Protein AF-A0A705K6D1-F1 (afdb_monomer_lite)

pLDDT: mean 94.49, std 7.23, range [51.81, 98.5]

Secondary structure (DSSP, 8-state):
-HHHHHHHHHHHHHHHTT--SS--HHHHHHHHHHHHHHHHHTT--SS---GGGTTPPPPSS-------HHHHHHHHHHHHHHHHHHHHT-

Structure (mmCIF, N/CA/C/O backbone):
data_AF-A0A705K6D1-F1
#
_entry.id   AF-A0A705K6D1-F1
#
loop_
_atom_site.group_PDB
_atom_site.id
_atom_site.type_symbol
_atom_site.label_atom_id
_atom_site.label_alt_id
_atom_site.label_comp_id
_atom_site.label_asym_id
_atom_site.label_entity_id
_at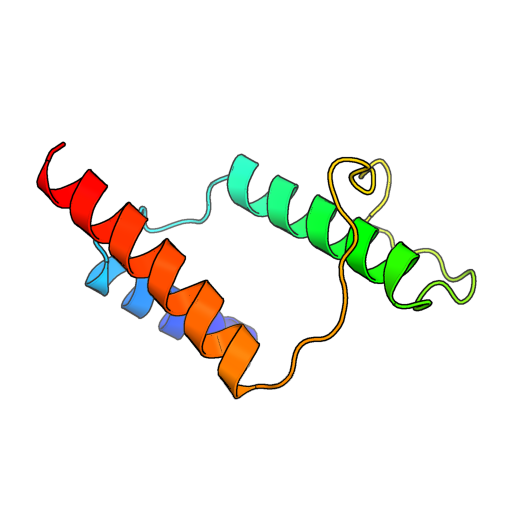om_site.label_seq_id
_atom_site.pdbx_PDB_ins_code
_atom_site.Cartn_x
_atom_site.Cartn_y
_atom_site.Cartn_z
_atom_site.occupancy
_atom_site.B_iso_or_equiv
_atom_site.auth_seq_id
_atom_site.auth_comp_id
_atom_site.auth_asym_id
_atom_site.auth_atom_id
_atom_site.pdbx_PDB_model_num
ATOM 1 N N . ASP A 1 1 ? -5.254 -23.384 0.478 1.00 87.62 1 ASP A N 1
ATOM 2 C CA . ASP A 1 1 ? -5.189 -23.022 1.911 1.00 87.62 1 ASP A CA 1
ATOM 3 C C . ASP A 1 1 ? -4.783 -21.581 2.181 1.00 87.62 1 ASP A C 1
ATOM 5 O O . ASP A 1 1 ? -5.472 -20.946 2.965 1.00 87.62 1 ASP A O 1
ATOM 9 N N . TYR A 1 2 ? -3.774 -21.029 1.495 1.00 94.75 2 TYR A N 1
ATOM 10 C CA . TYR A 1 2 ? -3.340 -19.631 1.672 1.00 94.75 2 TYR A CA 1
ATOM 11 C C . TYR A 1 2 ? -4.470 -18.592 1.523 1.00 94.75 2 TYR A C 1
ATOM 13 O O . TYR A 1 2 ? -4.780 -17.898 2.484 1.00 94.75 2 TYR A O 1
ATOM 21 N N . LYS A 1 3 ? -5.182 -18.583 0.385 1.00 93.81 3 LYS A N 1
ATOM 22 C CA . LYS A 1 3 ? -6.304 -17.650 0.139 1.00 93.81 3 LYS A CA 1
ATOM 23 C C . LYS A 1 3 ? -7.390 -17.697 1.217 1.00 93.81 3 LYS A C 1
ATOM 25 O O . LYS A 1 3 ? -7.845 -16.669 1.691 1.00 93.81 3 LYS A O 1
ATOM 30 N N . ARG A 1 4 ? -7.750 -18.903 1.672 1.00 94.94 4 ARG A N 1
ATOM 31 C CA . ARG A 1 4 ? -8.741 -19.083 2.748 1.00 94.94 4 ARG A CA 1
ATOM 32 C C . ARG A 1 4 ? -8.275 -18.480 4.074 1.00 94.94 4 ARG A C 1
ATOM 34 O O . ARG A 1 4 ? -9.101 -18.125 4.906 1.00 94.94 4 ARG A O 1
ATOM 41 N N . MET A 1 5 ? -6.968 -18.440 4.316 1.00 96.06 5 MET A N 1
ATOM 42 C CA . MET A 1 5 ? -6.400 -17.837 5.518 1.00 96.06 5 MET A CA 1
ATOM 43 C C . MET A 1 5 ? -6.359 -16.313 5.411 1.00 96.06 5 MET A C 1
ATOM 45 O O . MET A 1 5 ? -6.724 -15.651 6.377 1.00 96.06 5 MET A O 1
ATOM 49 N N . GLU A 1 6 ? -6.020 -15.767 4.243 1.00 96.19 6 GLU A N 1
ATOM 50 C CA . GLU A 1 6 ? -6.141 -14.327 3.972 1.00 96.19 6 GLU A CA 1
ATOM 51 C C . GLU A 1 6 ? -7.584 -13.845 4.150 1.00 96.19 6 GLU A C 1
ATOM 53 O O . GLU A 1 6 ? -7.818 -12.890 4.884 1.00 96.19 6 GLU A O 1
ATOM 58 N N . GLU A 1 7 ? -8.558 -14.561 3.578 1.00 95.81 7 GLU A N 1
ATOM 59 C CA . GLU A 1 7 ? -9.991 -14.257 3.713 1.00 95.81 7 GLU A CA 1
ATOM 60 C C . GLU A 1 7 ? -10.440 -14.239 5.183 1.00 95.81 7 GLU A C 1
ATOM 62 O O . GLU A 1 7 ? -11.182 -13.353 5.602 1.00 95.81 7 GLU A O 1
ATOM 67 N N . LYS A 1 8 ? -9.966 -15.194 5.995 1.00 96.31 8 LYS A N 1
ATOM 68 C CA . LYS A 1 8 ? -10.275 -15.239 7.433 1.00 96.31 8 LYS A CA 1
ATOM 69 C C . LYS A 1 8 ? -9.686 -14.051 8.189 1.00 96.31 8 LYS A C 1
ATOM 71 O O . LYS A 1 8 ? -10.360 -13.491 9.048 1.00 96.31 8 LYS A O 1
ATOM 76 N N . ILE A 1 9 ? -8.436 -13.689 7.904 1.00 96.94 9 ILE A N 1
ATOM 77 C CA . ILE A 1 9 ? -7.765 -12.568 8.573 1.00 96.94 9 ILE A CA 1
ATOM 78 C C . ILE A 1 9 ? -8.430 -11.244 8.173 1.00 96.94 9 ILE A C 1
ATOM 80 O O . ILE A 1 9 ? -8.745 -10.440 9.049 1.00 96.94 9 ILE A O 1
ATOM 84 N N . ASP A 1 10 ? -8.704 -11.043 6.882 1.00 96.50 10 ASP A N 1
ATOM 85 C CA . ASP A 1 10 ? -9.395 -9.856 6.364 1.00 96.50 10 ASP A CA 1
ATOM 86 C C . ASP A 1 10 ? -10.789 -9.701 6.992 1.00 96.50 10 ASP A C 1
ATOM 88 O O . ASP A 1 10 ? -11.129 -8.615 7.466 1.00 96.50 10 ASP A O 1
ATOM 92 N N . ALA A 1 11 ? -11.555 -10.792 7.118 1.00 97.19 11 ALA A N 1
ATOM 93 C CA . ALA A 1 11 ? -12.859 -10.775 7.780 1.00 97.19 11 ALA A CA 1
ATOM 94 C C . ALA A 1 11 ? -12.773 -10.307 9.246 1.00 97.19 11 ALA A C 1
ATOM 96 O O . ALA A 1 11 ? -13.522 -9.418 9.651 1.00 97.19 11 ALA A O 1
ATOM 97 N N . VAL A 1 12 ? -11.823 -10.842 10.025 1.00 97.94 12 VAL A N 1
ATOM 98 C CA . VAL A 1 12 ? -11.626 -10.458 11.437 1.00 97.94 12 VAL A CA 1
ATOM 99 C C . VAL A 1 12 ? -11.198 -8.992 11.568 1.00 97.94 12 VAL A C 1
ATOM 101 O O . VAL A 1 12 ? -11.660 -8.288 12.467 1.00 97.94 12 VAL A O 1
ATOM 104 N N . ILE A 1 13 ? -10.331 -8.502 10.676 1.00 96.50 13 ILE A N 1
ATOM 105 C CA . ILE A 1 13 ? -9.901 -7.096 10.666 1.00 96.50 13 ILE A CA 1
ATOM 106 C C . ILE A 1 13 ? -11.090 -6.183 10.355 1.00 96.50 13 ILE A C 1
ATOM 108 O O . ILE A 1 13 ? -11.313 -5.202 11.067 1.00 96.50 13 ILE A O 1
ATOM 112 N N . ARG A 1 14 ? -11.876 -6.506 9.323 1.00 96.25 14 ARG A N 1
ATOM 113 C CA . ARG A 1 14 ? -13.056 -5.722 8.942 1.00 96.25 14 ARG A CA 1
ATOM 114 C C . ARG A 1 14 ? -14.068 -5.645 10.071 1.00 96.25 14 ARG A C 1
ATOM 116 O O . ARG A 1 14 ? -14.517 -4.547 10.382 1.00 96.25 14 ARG A O 1
ATOM 123 N N . GLU A 1 15 ? -14.369 -6.771 10.712 1.00 96.88 15 GLU A N 1
ATOM 124 C CA . GLU A 1 15 ? -15.279 -6.825 11.856 1.00 96.88 15 GLU A CA 1
ATOM 125 C C . GLU A 1 15 ? -14.774 -5.950 13.010 1.00 96.88 15 GLU A C 1
ATOM 127 O O . GLU A 1 15 ? -15.491 -5.062 13.473 1.00 96.88 15 GLU A O 1
ATOM 132 N N . LYS A 1 16 ? -13.507 -6.122 13.412 1.00 95.62 16 LYS A N 1
ATOM 133 C CA . LYS A 1 16 ? -12.884 -5.348 14.497 1.00 95.62 16 LYS A CA 1
ATOM 134 C C . LYS A 1 16 ? -12.976 -3.837 14.276 1.00 95.62 16 LYS A C 1
ATOM 136 O O . LYS A 1 16 ? -13.112 -3.081 15.238 1.00 95.62 16 LYS A O 1
ATOM 141 N N . TYR A 1 17 ? -12.876 -3.393 13.026 1.00 94.50 17 TYR A N 1
ATOM 142 C CA . TYR A 1 17 ? -12.923 -1.981 12.664 1.00 94.50 17 TYR A CA 1
ATOM 143 C C . TYR A 1 17 ? -14.258 -1.551 12.043 1.00 94.50 17 TYR A C 1
ATOM 145 O O . TYR A 1 17 ? -14.321 -0.442 11.527 1.00 94.50 17 TYR A O 1
ATOM 153 N N . GLY A 1 18 ? -15.325 -2.352 12.098 1.00 94.00 18 GLY A N 1
ATOM 154 C CA . GLY A 1 18 ? -16.641 -1.971 11.565 1.00 94.00 18 GLY A CA 1
ATOM 155 C C . GLY A 1 18 ? -16.638 -1.607 10.073 1.00 94.00 18 GLY A C 1
ATOM 156 O O . GLY A 1 18 ? -17.372 -0.714 9.654 1.00 94.00 18 GLY A O 1
ATOM 157 N N . LEU A 1 19 ? -15.774 -2.239 9.277 1.00 94.38 19 LEU A N 1
ATOM 158 C CA . LEU A 1 19 ? -15.689 -2.035 7.831 1.00 94.38 19 LEU A CA 1
ATOM 159 C C . LEU A 1 19 ? -16.688 -2.940 7.089 1.00 94.38 19 LEU A C 1
ATOM 161 O O . LEU A 1 19 ? -17.064 -3.993 7.609 1.00 94.38 19 LEU A O 1
ATOM 165 N N . PRO A 1 20 ? -17.076 -2.597 5.844 1.00 95.12 20 PRO A N 1
ATOM 166 C CA . PRO A 1 20 ? -17.877 -3.487 5.012 1.00 95.12 20 PRO A CA 1
ATOM 167 C C . PRO A 1 20 ? -17.217 -4.868 4.860 1.00 95.12 20 PRO A C 1
ATOM 169 O O . PRO A 1 20 ? -15.991 -4.931 4.710 1.00 95.12 20 PRO A O 1
ATOM 172 N N . PRO A 1 21 ? -18.001 -5.963 4.830 1.00 94.44 21 PRO A N 1
ATOM 173 C CA . PRO A 1 21 ? -17.483 -7.335 4.824 1.00 94.44 21 PRO A CA 1
ATOM 174 C C . PRO A 1 21 ? -16.723 -7.706 3.544 1.00 94.44 21 PRO A C 1
ATOM 176 O O . PRO A 1 21 ? -16.025 -8.711 3.518 1.00 94.44 21 PRO A O 1
ATOM 179 N N . VAL A 1 22 ? -16.851 -6.904 2.484 1.00 94.00 22 VAL A N 1
ATOM 180 C CA . VAL A 1 22 ? -16.178 -7.104 1.198 1.00 94.00 22 VAL A CA 1
ATOM 181 C C . VAL A 1 22 ? -15.472 -5.811 0.800 1.00 94.00 22 VAL A C 1
ATOM 183 O O . VAL A 1 22 ? -15.982 -4.712 1.034 1.00 94.00 22 VAL A O 1
ATOM 186 N N . MET A 1 23 ? -14.283 -5.933 0.204 1.00 94.25 23 MET A N 1
ATOM 187 C CA . MET A 1 23 ? -13.551 -4.797 -0.358 1.00 94.25 23 MET A CA 1
ATOM 188 C C . MET A 1 23 ? -14.371 -4.119 -1.460 1.00 94.25 23 MET A C 1
ATOM 190 O O . MET A 1 23 ? -14.918 -4.782 -2.338 1.00 94.25 23 MET A O 1
ATOM 194 N N . SER A 1 24 ? -14.433 -2.789 -1.437 1.00 95.88 24 SER A N 1
ATOM 195 C CA . SER A 1 24 ? -15.101 -2.034 -2.492 1.00 95.88 24 SER A CA 1
ATOM 196 C C . SER A 1 24 ? -14.229 -1.951 -3.749 1.00 95.88 24 SER A C 1
ATOM 198 O O . SER A 1 24 ? -12.998 -1.900 -3.672 1.00 95.88 24 SER A O 1
ATOM 200 N N . THR A 1 25 ? -14.866 -1.879 -4.919 1.00 96.88 25 THR A N 1
ATOM 201 C CA . THR A 1 25 ? -14.168 -1.715 -6.203 1.00 96.88 25 THR A CA 1
ATOM 202 C C . THR A 1 25 ? -13.210 -0.513 -6.220 1.00 96.88 25 THR A C 1
ATOM 204 O O . THR A 1 25 ? -12.089 -0.685 -6.694 1.00 96.88 25 THR A O 1
ATOM 207 N N . PRO A 1 26 ? -13.554 0.671 -5.662 1.00 97.44 26 PRO A N 1
ATOM 208 C CA . PRO A 1 26 ? -12.618 1.796 -5.601 1.00 97.44 26 PRO A CA 1
ATOM 209 C C . PRO A 1 26 ? -11.352 1.515 -4.784 1.00 97.44 26 PRO A C 1
ATOM 211 O O . PRO A 1 26 ? -10.270 1.921 -5.195 1.00 97.44 26 PRO A O 1
ATOM 214 N N . VAL A 1 27 ? -11.458 0.790 -3.661 1.00 96.38 27 VAL A N 1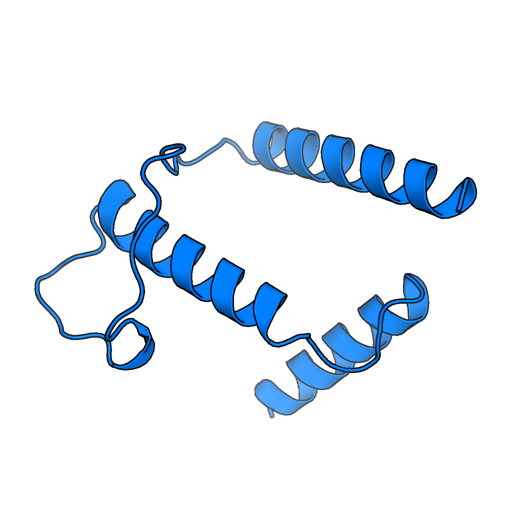
ATOM 215 C CA . VAL A 1 27 ? -10.281 0.405 -2.860 1.00 96.38 27 VAL A CA 1
ATOM 216 C C . VAL A 1 27 ? -9.393 -0.546 -3.656 1.00 96.38 27 VAL A C 1
ATOM 218 O O . VAL A 1 27 ? -8.179 -0.362 -3.681 1.00 96.38 27 VAL A O 1
ATOM 221 N N . LYS A 1 28 ? -9.986 -1.513 -4.372 1.00 96.56 28 LYS A N 1
ATOM 222 C CA . LYS A 1 28 ? -9.205 -2.425 -5.215 1.00 96.56 28 LYS A CA 1
ATOM 223 C C . LYS A 1 28 ? -8.538 -1.709 -6.391 1.00 96.56 28 LYS A C 1
ATOM 225 O O . LYS A 1 28 ? -7.424 -2.052 -6.763 1.00 96.56 28 LYS A O 1
ATOM 230 N N . TYR A 1 29 ? -9.199 -0.712 -6.968 1.00 97.94 29 TYR A N 1
ATOM 231 C CA . TYR A 1 29 ? -8.612 0.096 -8.032 1.00 97.94 29 TYR A CA 1
ATOM 232 C C . TYR A 1 29 ? -7.441 0.953 -7.522 1.00 97.94 29 TYR A C 1
ATOM 234 O O . TYR A 1 29 ? -6.402 1.010 -8.172 1.00 97.94 29 TYR A O 1
ATOM 242 N N . ALA A 1 30 ? -7.563 1.548 -6.330 1.00 97.62 30 ALA A N 1
ATOM 243 C CA . ALA A 1 30 ? -6.473 2.294 -5.698 1.00 97.62 30 ALA A CA 1
ATOM 244 C C . ALA A 1 30 ? -5.251 1.406 -5.393 1.00 97.62 30 ALA A C 1
ATOM 246 O O . ALA A 1 30 ? -4.124 1.827 -5.633 1.00 97.62 30 ALA A O 1
ATOM 247 N N . ASP A 1 31 ? -5.472 0.170 -4.936 1.00 97.62 31 ASP A N 1
ATOM 248 C CA . ASP A 1 31 ? -4.425 -0.849 -4.753 1.00 97.62 31 ASP A CA 1
ATOM 249 C C . ASP A 1 31 ? -3.670 -1.146 -6.063 1.00 97.62 31 ASP A C 1
ATOM 251 O O . ASP A 1 31 ? -2.443 -1.182 -6.079 1.00 97.62 31 ASP A O 1
ATOM 255 N N . LEU A 1 32 ? -4.378 -1.260 -7.193 1.00 98.38 32 LEU A N 1
ATOM 256 C CA . LEU A 1 32 ? -3.743 -1.470 -8.499 1.00 98.38 32 LEU A CA 1
ATOM 257 C C . LEU A 1 32 ? -2.961 -0.243 -8.989 1.00 98.38 32 LEU A C 1
ATOM 259 O O . LEU A 1 32 ? -1.882 -0.408 -9.556 1.00 98.38 32 LEU A O 1
ATOM 263 N N . ILE A 1 33 ? -3.464 0.976 -8.755 1.00 98.50 33 ILE A N 1
ATOM 264 C CA . ILE A 1 33 ? -2.707 2.208 -9.041 1.00 98.50 33 ILE A CA 1
ATOM 265 C C . ILE A 1 33 ? -1.415 2.226 -8.221 1.00 98.50 33 ILE A C 1
ATOM 267 O O . ILE A 1 33 ? -0.352 2.534 -8.761 1.00 98.50 33 ILE A O 1
ATOM 271 N N . MET A 1 34 ? -1.481 1.871 -6.934 1.00 98.12 34 MET A N 1
ATOM 272 C CA . MET A 1 34 ? -0.295 1.788 -6.079 1.00 98.12 34 MET A CA 1
ATOM 273 C C . MET A 1 34 ? 0.692 0.736 -6.582 1.00 98.12 34 MET A C 1
ATOM 275 O O . MET A 1 34 ? 1.871 1.050 -6.700 1.00 98.12 34 MET A O 1
ATOM 279 N N . LEU A 1 35 ? 0.223 -0.443 -6.999 1.00 97.94 35 LEU A N 1
ATOM 280 C CA . LEU A 1 35 ? 1.078 -1.480 -7.580 1.00 97.94 35 LEU A CA 1
ATOM 281 C C . LEU A 1 35 ? 1.766 -1.018 -8.879 1.00 97.94 35 LEU A C 1
ATOM 283 O O . LEU A 1 35 ? 2.955 -1.268 -9.076 1.00 97.94 35 LEU A O 1
ATOM 287 N N . ALA A 1 36 ? 1.046 -0.319 -9.765 1.00 97.69 36 ALA A N 1
ATOM 288 C CA . ALA A 1 36 ? 1.632 0.272 -10.972 1.00 97.69 36 ALA A CA 1
ATOM 289 C C . ALA A 1 36 ? 2.687 1.342 -10.634 1.00 97.69 36 ALA A C 1
ATOM 291 O O . ALA A 1 36 ? 3.732 1.422 -11.281 1.00 97.69 36 ALA A O 1
ATOM 292 N N . THR A 1 37 ? 2.426 2.134 -9.594 1.00 98.00 37 THR A N 1
ATOM 293 C CA . THR A 1 37 ? 3.315 3.198 -9.104 1.00 98.00 37 THR A CA 1
ATOM 294 C C . THR A 1 37 ? 4.587 2.613 -8.486 1.00 98.00 37 THR A C 1
ATOM 296 O O . THR A 1 37 ? 5.686 3.009 -8.855 1.00 98.00 37 THR A O 1
ATOM 299 N N . GLU A 1 38 ? 4.461 1.597 -7.630 1.00 97.62 38 GLU A N 1
ATOM 300 C CA . GLU A 1 38 ? 5.582 0.844 -7.054 1.00 97.62 38 GLU A CA 1
ATOM 301 C C . GLU A 1 38 ? 6.448 0.203 -8.135 1.00 97.62 38 GLU A C 1
ATOM 303 O O . GLU A 1 38 ? 7.674 0.282 -8.076 1.00 97.62 38 GLU A O 1
ATOM 308 N N . ARG A 1 39 ? 5.820 -0.397 -9.153 1.00 96.38 39 ARG A N 1
ATOM 309 C CA . ARG A 1 39 ? 6.544 -1.012 -10.266 1.00 96.38 39 ARG A CA 1
ATOM 310 C C . ARG A 1 39 ? 7.435 -0.006 -10.998 1.00 96.38 39 ARG A C 1
ATOM 312 O O . ARG A 1 39 ? 8.583 -0.338 -11.300 1.00 96.38 39 ARG A O 1
ATOM 319 N N . ARG A 1 40 ? 6.917 1.201 -11.255 1.00 95.62 40 ARG A N 1
ATOM 320 C CA . ARG A 1 40 ? 7.657 2.309 -11.878 1.00 95.62 40 ARG A CA 1
ATOM 321 C C . ARG A 1 40 ? 8.776 2.812 -10.963 1.00 95.62 40 ARG A C 1
ATOM 323 O O . ARG A 1 40 ? 9.924 2.891 -11.389 1.00 95.62 40 ARG A O 1
ATOM 330 N N . ASP A 1 41 ? 8.448 3.132 -9.716 1.00 97.25 41 ASP A N 1
ATOM 331 C CA . ASP A 1 41 ? 9.337 3.893 -8.830 1.00 97.25 41 ASP A CA 1
ATOM 332 C C . ASP A 1 41 ? 10.438 3.034 -8.199 1.00 97.25 41 ASP A C 1
ATOM 334 O O . ASP A 1 41 ? 11.551 3.510 -7.977 1.00 97.25 41 ASP A O 1
ATOM 338 N N . LEU A 1 42 ? 10.156 1.754 -7.938 1.00 96.44 42 LEU A N 1
ATOM 339 C CA . LEU A 1 42 ? 11.108 0.814 -7.339 1.00 96.44 42 LEU A CA 1
ATOM 340 C C . LEU A 1 42 ? 11.925 0.042 -8.385 1.00 96.44 42 LEU A C 1
ATOM 342 O O . LEU A 1 42 ? 12.689 -0.852 -8.023 1.00 96.44 42 LEU A O 1
ATOM 346 N N . GLY A 1 43 ? 11.774 0.371 -9.674 1.00 93.19 43 GLY A N 1
ATOM 347 C CA . GLY A 1 43 ? 12.516 -0.268 -10.761 1.00 93.19 43 GLY A CA 1
ATOM 348 C C . GLY A 1 43 ? 12.204 -1.759 -10.912 1.00 93.19 43 GLY A C 1
ATOM 349 O O . GLY A 1 43 ? 13.099 -2.539 -11.227 1.00 93.19 43 GLY A O 1
ATOM 350 N N . LEU A 1 44 ? 10.952 -2.163 -10.662 1.00 93.00 44 LEU A N 1
ATOM 351 C CA . LEU 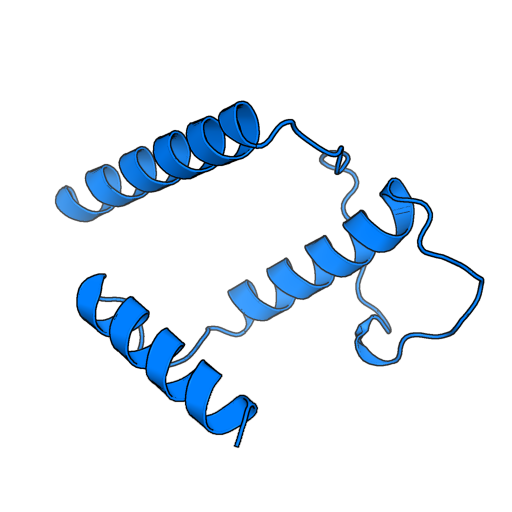A 1 44 ? 10.506 -3.557 -10.815 1.00 93.00 44 LEU A CA 1
ATOM 352 C C . LEU A 1 44 ? 10.112 -3.888 -12.260 1.00 93.00 44 LEU A C 1
ATOM 354 O O . LEU A 1 44 ? 9.793 -5.036 -12.563 1.00 93.00 44 LEU A O 1
ATOM 358 N N . ASP A 1 45 ? 10.082 -2.885 -13.138 1.00 88.88 45 ASP A N 1
ATOM 359 C CA . ASP A 1 45 ? 9.803 -3.081 -14.552 1.00 88.88 45 ASP A CA 1
ATOM 360 C C . ASP A 1 45 ? 11.013 -3.688 -15.276 1.00 88.88 45 ASP A C 1
ATOM 362 O O . ASP A 1 45 ? 11.952 -2.999 -15.669 1.00 88.88 45 ASP A O 1
ATOM 366 N N . ASP A 1 46 ? 10.967 -5.004 -15.457 1.00 91.00 46 ASP A N 1
ATOM 367 C CA . ASP A 1 46 ? 11.914 -5.787 -16.251 1.00 91.00 46 ASP A CA 1
ATOM 368 C C . ASP A 1 46 ? 11.461 -5.970 -17.715 1.00 91.00 46 ASP A C 1
ATOM 370 O O . ASP A 1 46 ? 12.047 -6.757 -18.461 1.00 91.00 46 ASP A O 1
ATOM 374 N N . GLY A 1 47 ? 10.404 -5.265 -18.136 1.00 88.94 47 GLY A N 1
ATOM 375 C CA . GLY A 1 47 ? 9.763 -5.417 -19.442 1.00 88.94 47 GLY A CA 1
ATOM 376 C C . GLY A 1 47 ? 8.711 -6.533 -19.512 1.00 88.94 47 GLY A C 1
ATOM 377 O O . GLY A 1 47 ? 8.088 -6.711 -20.560 1.00 88.94 47 GLY A O 1
ATOM 378 N N . SER A 1 48 ? 8.467 -7.284 -18.429 1.00 93.19 48 SER A N 1
ATOM 379 C CA . SER A 1 48 ? 7.439 -8.334 -18.403 1.00 93.19 48 SER A CA 1
ATOM 380 C C . SER A 1 48 ? 6.015 -7.768 -18.370 1.00 93.19 48 SER A C 1
ATOM 382 O O . SER A 1 48 ? 5.685 -6.867 -17.599 1.00 93.19 48 SER A O 1
ATOM 384 N N . PHE A 1 49 ? 5.102 -8.322 -19.166 1.00 93.00 49 PHE A N 1
ATOM 385 C CA . PHE A 1 49 ? 3.700 -7.907 -19.115 1.00 93.00 49 PHE A CA 1
ATOM 386 C C . PHE A 1 49 ? 3.014 -8.430 -17.846 1.00 93.00 49 PHE A C 1
ATOM 388 O O . PHE A 1 49 ? 3.053 -9.629 -17.569 1.00 93.00 49 PHE A O 1
ATOM 395 N N . TRP A 1 50 ? 2.363 -7.543 -17.085 1.00 95.81 50 TRP A N 1
ATOM 396 C CA . TRP A 1 50 ? 1.523 -7.920 -15.944 1.00 95.81 50 TRP A CA 1
ATOM 397 C C . TRP A 1 50 ? 0.051 -7.704 -16.310 1.00 95.81 50 TRP A C 1
ATOM 399 O O . TRP A 1 50 ? -0.410 -6.564 -16.261 1.00 95.81 50 TRP A O 1
ATOM 409 N N . PRO A 1 51 ? -0.716 -8.770 -16.620 1.00 96.88 51 PRO A N 1
ATOM 410 C CA . PRO A 1 51 ? -2.114 -8.642 -17.044 1.00 96.88 51 PRO A CA 1
ATOM 411 C C . PRO A 1 51 ? -3.000 -7.872 -16.058 1.00 96.88 51 PRO A C 1
ATOM 413 O O . PRO A 1 51 ? -3.938 -7.194 -16.453 1.00 96.88 51 PRO A O 1
ATOM 416 N N . VAL A 1 52 ? -2.686 -7.940 -14.762 1.00 96.50 52 VAL A N 1
ATOM 417 C CA . VAL A 1 52 ? -3.439 -7.243 -13.708 1.00 96.50 52 VAL A CA 1
ATOM 418 C C . VAL A 1 52 ? -3.295 -5.713 -13.759 1.00 96.50 52 VAL A C 1
ATOM 420 O O . VAL A 1 52 ? -4.102 -5.010 -13.158 1.00 96.50 52 VAL A O 1
ATOM 423 N N . LEU A 1 53 ? -2.285 -5.197 -14.467 1.00 97.06 53 LEU A N 1
ATOM 424 C CA . LEU A 1 53 ? -2.023 -3.765 -14.631 1.00 97.06 53 LEU A CA 1
ATOM 425 C C . LEU A 1 53 ? -2.439 -3.234 -16.012 1.00 97.06 53 LEU A C 1
ATOM 427 O O . LEU A 1 53 ? -2.197 -2.067 -16.315 1.00 97.06 53 LEU A O 1
ATOM 431 N N . GLU A 1 54 ? -3.063 -4.055 -16.861 1.00 96.38 54 GLU A N 1
ATOM 432 C CA . GLU A 1 54 ? -3.528 -3.602 -18.172 1.00 96.38 54 GLU A CA 1
ATOM 433 C C . GLU A 1 54 ? -4.553 -2.466 -18.024 1.00 96.38 54 GLU A C 1
ATOM 435 O O . GLU A 1 54 ? -5.602 -2.620 -17.400 1.00 96.38 54 GLU A O 1
ATOM 440 N N . GLY A 1 55 ? -4.224 -1.296 -18.580 1.00 95.69 55 GLY A N 1
ATOM 441 C CA . GLY A 1 55 ? -5.061 -0.097 -18.487 1.00 95.69 55 GLY A CA 1
ATOM 442 C C . GLY A 1 55 ? -5.056 0.600 -17.120 1.00 95.69 55 GLY A C 1
ATOM 443 O O . GLY A 1 55 ? -5.787 1.576 -16.953 1.00 95.69 55 GLY A O 1
ATOM 444 N N . ILE A 1 56 ? -4.245 0.149 -16.157 1.00 97.81 56 ILE A N 1
ATOM 445 C CA . ILE A 1 56 ? -4.103 0.796 -14.847 1.00 97.81 56 ILE A CA 1
ATOM 446 C C . ILE A 1 56 ? -2.940 1.800 -14.889 1.00 97.81 56 ILE A C 1
ATOM 448 O O . ILE A 1 56 ? -1.798 1.392 -15.108 1.00 97.81 56 ILE A O 1
ATOM 452 N N . PRO A 1 57 ? -3.181 3.104 -14.665 1.00 96.94 57 PRO A N 1
ATOM 453 C CA . PRO A 1 57 ? -2.111 4.092 -14.643 1.00 96.94 57 PRO A CA 1
ATOM 454 C C . PRO A 1 57 ? -1.358 4.086 -13.304 1.00 96.94 57 PRO A C 1
ATOM 456 O O . PRO A 1 57 ? -1.959 3.916 -12.241 1.00 96.94 57 PRO A O 1
ATOM 459 N N . ALA A 1 58 ? -0.054 4.362 -13.347 1.00 97.31 58 ALA A N 1
ATOM 460 C CA . ALA A 1 58 ? 0.674 4.841 -12.175 1.00 97.31 58 ALA A CA 1
ATOM 461 C C . ALA A 1 58 ? 0.254 6.289 -11.857 1.00 97.31 58 ALA A C 1
ATOM 463 O O . ALA A 1 58 ? -0.131 7.042 -12.754 1.00 97.31 58 ALA A O 1
ATOM 464 N N . THR A 1 59 ? 0.309 6.690 -10.586 1.00 97.25 59 THR A N 1
ATOM 465 C CA . THR A 1 59 ? -0.008 8.073 -10.198 1.00 97.25 59 THR A CA 1
ATOM 466 C C . THR A 1 59 ? 1.207 8.991 -10.333 1.00 97.25 59 THR A C 1
ATOM 468 O O . THR A 1 59 ? 2.336 8.593 -10.055 1.00 97.25 59 THR A O 1
ATOM 471 N N . GLU A 1 60 ? 0.969 10.244 -10.720 1.00 96.31 60 GLU A N 1
ATOM 472 C CA . GLU A 1 60 ? 1.976 11.320 -10.759 1.00 96.31 60 GLU A CA 1
ATOM 473 C C . GLU A 1 60 ? 1.891 12.240 -9.525 1.00 96.31 60 GLU A C 1
ATOM 475 O O . GLU A 1 60 ? 2.631 13.212 -9.405 1.00 96.31 60 GLU A O 1
ATOM 480 N N . MET A 1 61 ? 0.962 11.969 -8.598 1.00 96.88 61 MET A N 1
ATOM 481 C CA . MET A 1 61 ? 0.763 12.803 -7.404 1.00 96.88 61 MET A CA 1
ATOM 482 C C . MET A 1 61 ? 1.922 12.703 -6.403 1.00 96.88 61 MET A C 1
ATOM 484 O O . MET A 1 61 ? 2.131 13.624 -5.615 1.00 96.88 61 MET A O 1
ATOM 488 N N . PH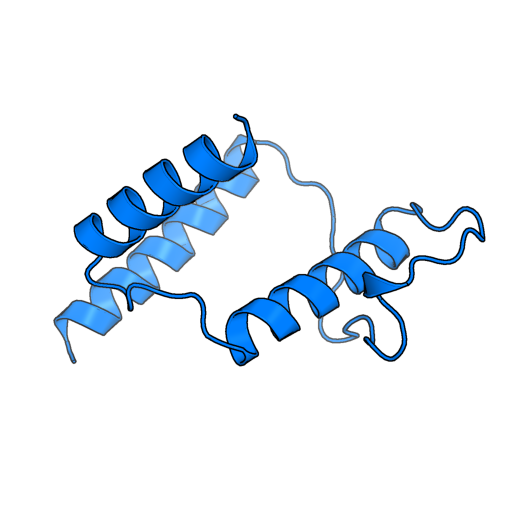E A 1 62 ? 2.632 11.576 -6.391 1.00 95.19 62 PHE A N 1
ATOM 489 C CA . PHE A 1 62 ? 3.749 11.296 -5.493 1.00 95.19 62 PHE A CA 1
ATOM 490 C C . PHE A 1 62 ? 4.566 10.112 -6.017 1.00 95.19 62 PHE A C 1
ATOM 492 O O . PHE A 1 62 ? 4.080 9.337 -6.841 1.00 95.19 62 PHE A O 1
ATOM 499 N N . ASN A 1 63 ? 5.776 9.958 -5.475 1.00 96.19 63 ASN A N 1
ATOM 500 C CA . ASN A 1 63 ? 6.629 8.796 -5.711 1.00 96.19 63 ASN A CA 1
ATOM 501 C C . ASN A 1 63 ? 6.605 7.858 -4.502 1.00 96.19 63 ASN A C 1
ATOM 503 O O . ASN A 1 63 ? 6.590 8.315 -3.354 1.00 96.19 63 ASN A O 1
ATOM 507 N N . VAL A 1 64 ? 6.674 6.555 -4.755 1.00 96.75 64 VAL A N 1
ATOM 508 C CA . VAL A 1 64 ? 6.884 5.542 -3.722 1.00 96.75 64 VAL A CA 1
ATOM 509 C C . VAL A 1 64 ? 8.378 5.379 -3.467 1.00 96.75 64 VAL A C 1
ATOM 511 O O . VAL A 1 64 ? 9.137 4.973 -4.342 1.00 96.75 64 VAL A O 1
ATOM 514 N N . ILE A 1 65 ? 8.799 5.678 -2.237 1.00 96.56 65 ILE A N 1
ATOM 515 C CA . ILE A 1 65 ? 10.175 5.481 -1.774 1.00 96.56 65 ILE A CA 1
ATOM 516 C C . ILE A 1 65 ? 10.206 4.518 -0.580 1.00 96.56 65 ILE A C 1
ATOM 518 O O . ILE A 1 65 ? 9.332 4.595 0.289 1.00 96.56 65 ILE A O 1
ATOM 522 N N . PRO A 1 66 ? 11.209 3.627 -0.481 1.00 96.81 66 PRO A N 1
ATOM 523 C CA . PRO A 1 66 ? 11.361 2.771 0.687 1.00 96.81 66 PRO A CA 1
ATOM 524 C C . PRO A 1 66 ? 11.627 3.591 1.953 1.00 96.81 66 PRO A C 1
ATOM 526 O O . PRO A 1 66 ? 12.485 4.476 1.972 1.00 96.81 66 PRO A O 1
ATOM 529 N N . LEU A 1 67 ? 10.926 3.255 3.035 1.00 97.31 67 LEU A N 1
ATOM 530 C CA . LEU A 1 67 ? 11.111 3.870 4.347 1.00 97.31 67 LEU A CA 1
ATOM 531 C C . LEU A 1 67 ? 11.743 2.885 5.329 1.00 97.31 67 LEU A C 1
ATOM 533 O O . LEU A 1 67 ? 11.516 1.676 5.266 1.00 97.31 67 LEU A O 1
ATOM 537 N N . ALA A 1 68 ? 12.494 3.416 6.296 1.00 98.19 68 ALA A N 1
ATOM 538 C CA . ALA A 1 68 ? 12.923 2.630 7.446 1.00 98.19 68 ALA A CA 1
ATOM 539 C C . ALA A 1 68 ? 11.692 2.127 8.235 1.00 98.19 68 ALA A C 1
ATOM 541 O O . ALA A 1 68 ? 10.717 2.876 8.359 1.00 98.19 68 ALA A O 1
ATOM 542 N N . PRO A 1 69 ? 11.731 0.919 8.835 1.00 98.31 69 PRO A N 1
ATOM 543 C CA . PRO A 1 69 ? 10.558 0.318 9.479 1.00 98.31 69 PRO A CA 1
ATOM 544 C C . PRO A 1 69 ? 9.873 1.214 10.521 1.00 98.31 69 PRO A C 1
ATOM 546 O O . PRO A 1 69 ? 8.648 1.299 10.553 1.00 98.31 69 PRO A O 1
ATOM 549 N N . GLY A 1 70 ? 10.654 1.932 11.338 1.00 98.38 70 GLY A N 1
ATOM 550 C CA . GLY A 1 70 ? 10.116 2.857 12.340 1.00 98.38 70 GLY A CA 1
ATOM 551 C C . GLY A 1 70 ? 9.353 4.040 11.732 1.00 98.38 70 GLY A C 1
ATOM 552 O O . GLY A 1 70 ? 8.300 4.411 12.245 1.00 98.38 70 GLY A O 1
ATOM 553 N N . HIS A 1 71 ? 9.836 4.591 10.612 1.00 97.94 71 HIS A N 1
ATOM 554 C CA . HIS A 1 71 ? 9.148 5.673 9.901 1.00 97.94 71 HIS A CA 1
ATOM 555 C C . HIS A 1 71 ? 7.865 5.177 9.231 1.00 97.94 71 HIS A C 1
ATOM 557 O O . HIS A 1 71 ? 6.827 5.816 9.377 1.00 97.94 71 HIS A O 1
ATOM 563 N N . ALA A 1 72 ? 7.909 4.017 8.566 1.00 97.94 72 ALA A N 1
ATOM 564 C CA . ALA A 1 72 ? 6.729 3.422 7.939 1.00 97.94 72 ALA A CA 1
ATOM 565 C C . ALA A 1 72 ? 5.613 3.153 8.965 1.00 97.94 72 ALA A C 1
ATOM 567 O O . ALA A 1 72 ? 4.462 3.525 8.744 1.00 97.94 72 ALA A O 1
ATOM 568 N N . TYR A 1 73 ? 5.965 2.570 10.118 1.00 98.19 73 TYR A N 1
ATOM 569 C CA . TYR A 1 73 ? 5.021 2.340 11.212 1.00 98.19 73 TYR A CA 1
ATOM 570 C C . TYR A 1 73 ? 4.433 3.651 11.748 1.00 98.19 73 TYR A C 1
ATOM 572 O O . TYR A 1 73 ? 3.218 3.753 11.908 1.00 98.19 73 TYR A O 1
ATOM 580 N N . GLY A 1 74 ? 5.278 4.658 11.999 1.00 98.38 74 GLY A N 1
ATOM 581 C CA . GLY A 1 74 ? 4.836 5.963 12.490 1.00 98.38 74 GLY A CA 1
ATOM 582 C C . GLY A 1 74 ? 3.817 6.620 11.559 1.00 98.38 74 GLY A C 1
ATOM 583 O O . GLY A 1 74 ? 2.724 6.966 12.003 1.00 98.38 74 GLY A O 1
ATOM 584 N N . MET A 1 75 ? 4.135 6.701 10.263 1.00 97.75 75 MET A N 1
ATOM 585 C CA . MET A 1 75 ? 3.253 7.293 9.249 1.00 97.75 75 MET A CA 1
ATOM 586 C C . MET A 1 75 ? 1.936 6.521 9.097 1.00 97.75 75 MET A C 1
ATOM 588 O O . MET A 1 75 ? 0.869 7.125 8.985 1.00 97.75 75 MET A O 1
ATOM 592 N N . PHE A 1 76 ? 1.985 5.184 9.131 1.00 97.62 76 PHE A N 1
ATOM 593 C CA . PHE A 1 76 ? 0.778 4.360 9.084 1.00 97.62 76 PHE A CA 1
ATOM 594 C C . PHE A 1 76 ? -0.131 4.631 10.287 1.00 97.62 76 PHE A C 1
ATOM 596 O O . PHE A 1 76 ? -1.329 4.864 10.121 1.00 97.62 76 PHE A O 1
ATOM 603 N N . MET A 1 77 ? 0.433 4.623 11.499 1.00 98.25 77 MET A N 1
ATOM 604 C CA . MET A 1 77 ? -0.338 4.804 12.729 1.00 98.25 77 MET A CA 1
ATOM 605 C C . MET A 1 77 ? -0.908 6.215 12.860 1.00 98.25 77 MET A C 1
ATOM 607 O O . MET A 1 77 ? -2.032 6.362 13.334 1.00 98.25 77 MET A O 1
ATOM 611 N N . GLU A 1 78 ? -0.177 7.240 12.419 1.00 98.12 78 GLU A N 1
ATOM 612 C CA . GLU A 1 78 ? -0.666 8.620 12.375 1.00 98.12 78 GLU A CA 1
ATOM 613 C C . GLU A 1 78 ? -1.939 8.722 11.526 1.00 98.12 78 GLU A C 1
ATOM 615 O O . GLU A 1 78 ? -2.990 9.127 12.031 1.00 98.12 78 GLU A O 1
ATOM 620 N N . ARG A 1 79 ? -1.887 8.246 10.274 1.00 97.38 79 ARG A N 1
ATOM 621 C CA . ARG A 1 79 ? -3.045 8.277 9.374 1.00 97.38 79 ARG A CA 1
ATOM 622 C C . ARG A 1 79 ? -4.186 7.380 9.856 1.00 97.38 79 ARG A C 1
ATOM 624 O O . ARG A 1 79 ? -5.355 7.745 9.735 1.00 97.38 79 ARG A O 1
ATOM 631 N N . PHE A 1 80 ? -3.866 6.211 10.408 1.00 96.44 80 PHE A N 1
ATOM 632 C CA . PHE A 1 80 ? -4.858 5.305 10.983 1.00 96.44 80 PHE A CA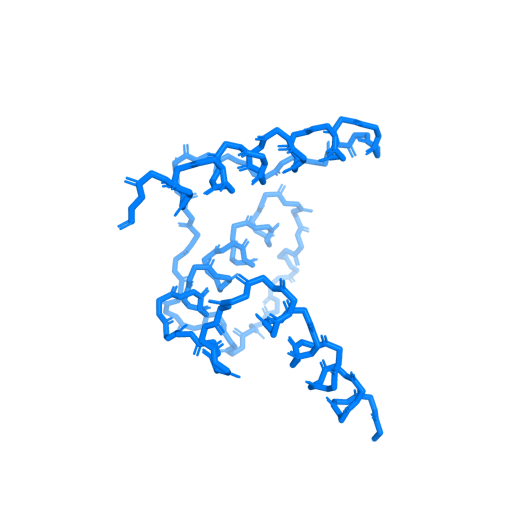 1
ATOM 633 C C . PHE A 1 80 ? -5.620 5.962 12.143 1.00 96.44 80 PHE A C 1
ATOM 635 O O . PHE A 1 80 ? -6.849 5.868 12.198 1.00 96.44 80 PHE A O 1
ATOM 642 N N . ASN A 1 81 ? -4.913 6.644 13.048 1.00 96.06 81 ASN A N 1
ATOM 643 C CA . ASN A 1 81 ? -5.523 7.347 14.174 1.00 96.06 81 ASN A CA 1
ATOM 644 C C . ASN A 1 81 ? -6.386 8.516 13.689 1.00 96.06 81 ASN A C 1
ATOM 646 O O . ASN A 1 81 ? -7.528 8.629 14.120 1.00 96.06 81 ASN A O 1
ATOM 650 N N . GLU A 1 82 ? -5.892 9.321 12.745 1.00 96.50 82 GLU A N 1
ATOM 651 C CA . GLU A 1 82 ? -6.653 10.424 12.144 1.00 96.50 82 GLU A CA 1
ATOM 652 C C . GLU A 1 82 ? -8.004 9.942 11.582 1.00 96.50 82 GLU A C 1
ATOM 654 O O . GLU A 1 82 ? -9.061 10.466 11.937 1.00 96.50 82 GLU A O 1
ATOM 659 N N . LEU A 1 83 ? -7.990 8.887 10.761 1.00 94.94 83 LEU A N 1
ATOM 660 C CA . LEU A 1 83 ? -9.205 8.305 10.180 1.00 94.94 83 LEU A CA 1
ATOM 661 C C . LEU A 1 83 ? -10.113 7.655 11.234 1.00 94.94 83 LEU A C 1
ATOM 663 O O . LEU A 1 83 ? -11.340 7.701 11.115 1.00 94.94 83 LEU A O 1
ATOM 667 N N . SER A 1 84 ? -9.524 7.054 12.268 1.00 91.88 84 SER A N 1
ATOM 668 C CA . SER A 1 84 ? -10.271 6.436 13.366 1.00 91.88 84 SER A CA 1
ATOM 669 C C . SER A 1 84 ? -11.010 7.471 14.212 1.00 91.88 84 SER A C 1
ATOM 671 O O . SER A 1 84 ? -12.145 7.211 14.611 1.00 91.88 84 SER A O 1
ATOM 673 N N . GLU A 1 85 ? -10.406 8.637 14.463 1.00 89.38 85 GLU A N 1
ATOM 674 C CA . GLU A 1 85 ? -11.067 9.744 15.162 1.00 89.38 85 GLU A CA 1
ATOM 675 C C . GLU A 1 85 ? -12.176 10.368 14.309 1.00 89.38 85 GLU A C 1
ATOM 677 O O . GLU A 1 85 ? -13.286 10.541 14.807 1.00 89.38 85 GLU A O 1
ATOM 682 N N . LEU A 1 86 ? -11.937 10.612 13.013 1.00 82.75 86 LEU A N 1
ATOM 683 C CA . LEU A 1 86 ? -12.969 11.128 12.099 1.00 82.75 86 LEU A CA 1
ATOM 684 C C . LEU A 1 86 ? -14.221 10.242 12.077 1.00 82.75 86 LEU A C 1
ATOM 686 O O . LEU A 1 86 ? -15.339 10.750 12.056 1.00 82.75 86 LEU A O 1
ATOM 690 N N . ARG A 1 87 ? -14.042 8.918 12.145 1.00 78.44 87 ARG A N 1
ATOM 691 C CA . ARG A 1 87 ? -15.153 7.962 12.210 1.00 78.44 87 ARG A CA 1
ATOM 692 C C . ARG A 1 87 ? -15.952 8.043 13.513 1.00 78.44 87 ARG A C 1
ATOM 694 O O . ARG A 1 87 ? -17.133 7.738 13.491 1.00 78.44 87 ARG A O 1
ATOM 701 N N . LYS A 1 88 ? -15.348 8.416 14.648 1.00 73.62 88 LYS A N 1
ATOM 702 C CA . LYS A 1 88 ? -16.102 8.601 15.906 1.00 73.62 88 LYS A CA 1
ATOM 703 C C . LYS A 1 88 ? -17.024 9.822 15.856 1.00 73.62 88 LYS A C 1
ATOM 705 O O . LYS A 1 88 ? -17.970 9.890 16.632 1.00 73.62 88 LYS A O 1
ATOM 710 N N . CYS A 1 89 ? -16.713 10.789 14.995 1.00 56.88 89 CYS A N 1
ATOM 711 C CA . CYS A 1 89 ? -17.469 12.027 14.831 1.00 56.88 89 CYS A CA 1
ATOM 712 C C . CYS A 1 89 ? -18.554 11.960 13.737 1.00 56.88 89 CYS A C 1
ATOM 714 O O . CYS A 1 89 ? -19.261 12.953 13.561 1.00 56.88 89 CYS A O 1
ATOM 716 N N . ALA A 1 90 ? -18.665 10.843 13.010 1.00 51.81 90 ALA A N 1
ATOM 717 C CA . ALA A 1 90 ? -19.639 10.597 11.941 1.00 51.81 90 ALA A CA 1
ATOM 718 C C . ALA A 1 90 ? -20.734 9.624 12.400 1.00 51.81 90 ALA A C 1
ATOM 720 O O . ALA A 1 90 ? -21.886 9.799 11.946 1.00 51.81 90 ALA A O 1
#

Sequence (90 aa):
DYKRMEEKIDAVIREKYGLPPVMSTPVKYADLIMLATERRDLGLD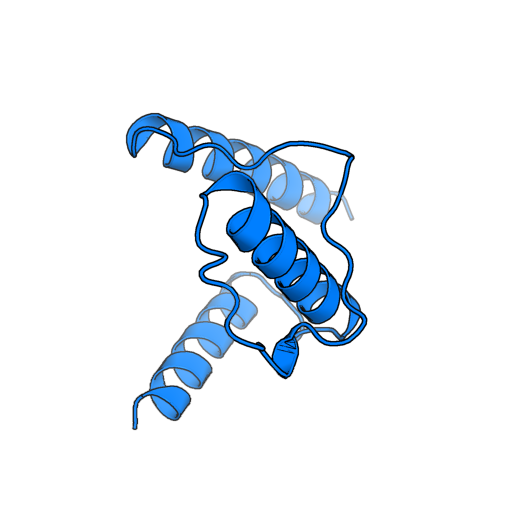DGSFWPVLEGIPATEMFNVIPLAPGHAYGMFMERFNELSELRKCA

Foldseek 3Di:
DVVVVVLVVLQVVCVVLVHDSDDDPVVVLVVLLVVQLCCVQVVVPPVDDDPSNVVRHHDPPDHDDDDDPVVVVVVVVVVVVVVSVVVVVD

Organism: Salmonella enterica (NCBI:txid28901)

Radius of gyration: 16.04 Å; chains: 1; bounding box: 33×36×35 Å